Protein AF-A0A832FQJ8-F1 (afdb_monomer)

Secondary structure (DSSP, 8-state):
---SHHHHHHHHHHHHHHHHHHHHHHHHHHHHHTS------TTS----EEEEEEE-SS-EEEEEE--SSS-------

pLDDT: mean 75.56, std 14.19, range [45.56, 97.56]

Mean predicted aligned error: 15.28 Å

Sequence (77 aa):
MVRGVAPLAASLLVLAITVAAVLITYLWVSSYASSPRQPEPPQIRELAKIESVEYDGSKLKVTLRNIGSAKLTVDAL

Solvent-accessible surface area (backbone atoms only — not comparable to full-atom values): 5010 Å² total; per-residue (Å²): 137,88,87,69,59,68,68,56,53,50,51,54,51,51,50,54,52,50,55,52,51,51,52,55,50,50,52,54,54,48,53,63,73,64,47,69,77,70,76,55,58,84,89,67,46,58,44,58,45,78,77,46,79,48,74,69,96,84,48,80,49,74,44,71,43,74,76,40,98,58,87,81,79,85,91,78,134

Structure (mmCIF, N/CA/C/O backbone):
data_AF-A0A832FQJ8-F1
#
_entry.id   AF-A0A832FQJ8-F1
#
loop_
_atom_site.group_PDB
_atom_site.id
_atom_site.type_symbol
_atom_site.label_atom_id
_atom_site.label_alt_id
_atom_site.label_comp_id
_atom_site.label_asym_id
_atom_site.label_entity_id
_atom_site.label_seq_id
_atom_site.pdbx_PDB_ins_code
_atom_site.Cartn_x
_atom_site.Cartn_y
_atom_site.Cartn_z
_atom_site.occupancy
_atom_site.B_iso_or_equiv
_atom_site.auth_seq_id
_atom_site.auth_comp_id
_atom_site.auth_asym_id
_atom_site.auth_atom_id
_atom_site.pdbx_PDB_model_num
ATOM 1 N N . MET A 1 1 ? 32.861 0.261 -48.053 1.00 45.56 1 MET A N 1
ATOM 2 C CA . MET A 1 1 ? 32.870 -0.838 -47.061 1.00 45.56 1 MET A CA 1
ATOM 3 C C . MET A 1 1 ? 32.725 -0.211 -45.672 1.00 45.56 1 MET A C 1
ATOM 5 O O . MET A 1 1 ? 33.724 0.153 -45.078 1.00 45.56 1 MET A O 1
ATOM 9 N N . VAL A 1 2 ? 31.502 0.030 -45.179 1.00 57.12 2 VAL A N 1
ATOM 10 C CA . VAL A 1 2 ? 31.288 0.635 -43.843 1.00 57.12 2 VAL A CA 1
ATOM 11 C C . VAL A 1 2 ? 30.783 -0.462 -42.915 1.00 57.12 2 VAL A C 1
ATOM 13 O O . VAL A 1 2 ? 29.586 -0.681 -42.776 1.00 57.12 2 VAL A O 1
ATOM 16 N N . ARG A 1 3 ? 31.717 -1.237 -42.360 1.00 58.12 3 ARG A N 1
ATOM 17 C CA . ARG A 1 3 ? 31.429 -2.458 -41.587 1.00 58.12 3 ARG A CA 1
ATOM 18 C C . ARG A 1 3 ? 31.814 -2.354 -40.105 1.00 58.12 3 ARG A C 1
ATOM 20 O O . ARG A 1 3 ? 31.952 -3.371 -39.444 1.00 58.12 3 ARG A O 1
ATOM 27 N N . GLY A 1 4 ? 31.966 -1.131 -39.588 1.00 59.12 4 GLY A N 1
ATOM 28 C CA . GLY A 1 4 ? 32.364 -0.874 -38.194 1.00 59.12 4 GLY A CA 1
ATOM 29 C C . GLY A 1 4 ? 31.386 -0.034 -37.364 1.00 59.12 4 GLY A C 1
ATOM 30 O O . GLY A 1 4 ? 31.504 -0.014 -36.147 1.00 59.12 4 GLY A O 1
ATOM 31 N N . VAL A 1 5 ? 30.406 0.638 -37.984 1.00 61.22 5 VAL A N 1
ATOM 32 C CA . VAL A 1 5 ? 29.501 1.565 -37.267 1.00 61.22 5 VAL A CA 1
ATOM 33 C C . VAL A 1 5 ? 28.258 0.855 -36.709 1.00 61.22 5 VAL A C 1
ATOM 35 O O . VAL A 1 5 ? 27.772 1.207 -35.639 1.00 61.22 5 VAL A O 1
ATOM 38 N N . ALA A 1 6 ? 27.774 -0.191 -37.389 1.00 68.69 6 ALA A N 1
ATOM 39 C CA . ALA A 1 6 ? 26.579 -0.935 -36.978 1.00 68.69 6 ALA A CA 1
ATOM 40 C C . ALA A 1 6 ? 26.688 -1.603 -35.588 1.00 68.69 6 ALA A C 1
ATOM 42 O O . ALA A 1 6 ? 25.724 -1.510 -34.828 1.00 68.69 6 ALA A O 1
ATOM 43 N N . PRO A 1 7 ? 27.828 -2.215 -35.197 1.00 80.00 7 PRO A N 1
ATOM 44 C CA . PRO A 1 7 ? 27.950 -2.827 -33.873 1.00 80.00 7 PRO A CA 1
ATOM 45 C C . PRO A 1 7 ? 27.932 -1.797 -32.736 1.00 80.00 7 PRO A C 1
ATOM 47 O O . PRO A 1 7 ? 27.350 -2.050 -31.685 1.00 80.00 7 PRO A O 1
ATOM 50 N N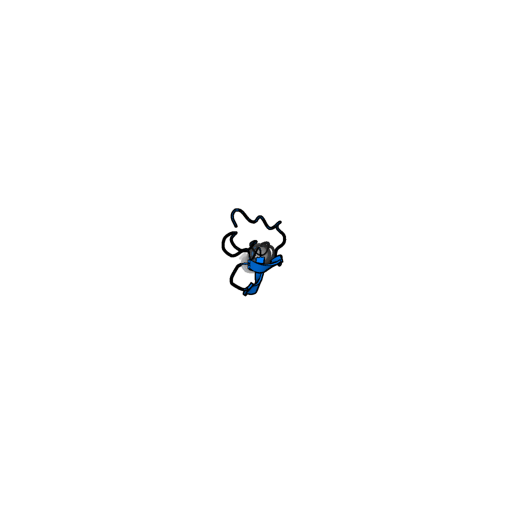 . LEU A 1 8 ? 28.541 -0.625 -32.953 1.00 81.38 8 LEU A N 1
ATOM 51 C CA . LEU A 1 8 ? 28.659 0.422 -31.935 1.00 81.38 8 LEU A CA 1
ATOM 52 C C . LEU A 1 8 ? 27.331 1.161 -31.709 1.00 81.38 8 LEU A C 1
ATOM 54 O O . LEU A 1 8 ? 26.958 1.460 -30.579 1.00 81.38 8 LEU A O 1
ATOM 58 N N . ALA A 1 9 ? 26.590 1.435 -32.783 1.00 82.19 9 ALA A N 1
ATOM 59 C CA . ALA A 1 9 ? 25.267 2.044 -32.678 1.00 82.19 9 ALA A CA 1
ATOM 60 C C . ALA A 1 9 ? 24.262 1.100 -31.997 1.00 82.19 9 ALA A C 1
ATOM 62 O O . ALA A 1 9 ? 23.447 1.538 -31.186 1.00 82.19 9 ALA A O 1
ATOM 63 N N . ALA A 1 10 ? 24.351 -0.202 -32.283 1.00 88.62 10 ALA A N 1
ATOM 64 C CA . ALA A 1 10 ? 23.507 -1.206 -31.650 1.00 88.62 10 ALA A CA 1
ATOM 65 C C . ALA A 1 10 ? 23.754 -1.298 -30.136 1.00 88.62 10 ALA A C 1
ATOM 67 O O . ALA A 1 10 ? 22.796 -1.338 -29.367 1.00 88.62 10 ALA A O 1
ATOM 68 N N . SER A 1 11 ? 25.013 -1.278 -29.687 1.00 91.19 11 SER A N 1
ATOM 69 C CA . SER A 1 11 ? 25.323 -1.334 -28.253 1.00 91.19 11 SER A CA 1
ATOM 70 C C . SER A 1 11 ? 24.872 -0.077 -27.504 1.00 91.19 11 SER A C 1
ATOM 72 O O . SER A 1 11 ? 24.320 -0.193 -26.410 1.00 91.19 11 SER A O 1
ATOM 74 N N . LEU A 1 12 ? 25.020 1.110 -28.103 1.00 91.06 12 LEU A N 1
ATOM 75 C CA . LEU A 1 12 ? 24.506 2.363 -27.535 1.00 91.06 12 LEU A CA 1
ATOM 76 C C . LEU A 1 12 ? 22.979 2.348 -27.396 1.00 91.06 12 LEU A C 1
ATOM 78 O O . LEU A 1 12 ? 22.447 2.772 -26.370 1.00 91.06 12 LEU A O 1
ATOM 82 N N . LEU A 1 13 ? 22.274 1.817 -28.397 1.00 93.19 13 LEU A N 1
ATOM 83 C CA . LEU A 1 13 ? 20.821 1.681 -28.356 1.00 93.19 13 LEU A CA 1
ATOM 84 C C . LEU A 1 13 ? 20.375 0.708 -27.255 1.00 93.19 13 LEU A C 1
ATOM 86 O O . LEU A 1 13 ? 19.468 1.022 -26.485 1.00 93.19 13 LEU A O 1
ATOM 90 N N . VAL A 1 14 ? 21.035 -0.449 -27.142 1.00 94.75 14 VAL A N 1
ATOM 91 C CA . VAL A 1 14 ? 20.744 -1.436 -26.089 1.00 94.75 14 VAL A CA 1
ATOM 92 C C . VAL A 1 14 ? 20.994 -0.843 -24.704 1.00 94.75 14 VAL A C 1
ATOM 94 O O . VAL A 1 14 ? 20.178 -1.042 -23.803 1.00 94.75 14 VAL A O 1
ATOM 97 N N . LEU A 1 15 ? 22.070 -0.072 -24.531 1.00 95.19 15 LEU A N 1
ATOM 98 C CA . LEU A 1 15 ? 22.360 0.604 -23.268 1.00 95.19 15 LEU A CA 1
ATOM 99 C C . LEU A 1 15 ? 21.252 1.601 -22.901 1.00 95.19 15 LEU A C 1
ATOM 101 O O . LEU A 1 15 ? 20.762 1.580 -21.774 1.00 95.19 15 LEU A O 1
ATOM 105 N N . ALA A 1 16 ? 20.812 2.425 -23.855 1.00 95.88 16 ALA A N 1
ATOM 106 C CA . ALA A 1 16 ? 19.740 3.393 -23.633 1.00 95.88 16 ALA A CA 1
ATOM 107 C C . ALA A 1 16 ? 18.422 2.715 -23.220 1.00 95.88 16 ALA A C 1
ATOM 109 O O . ALA A 1 16 ? 17.782 3.135 -22.253 1.00 95.88 16 ALA A O 1
ATOM 110 N N . ILE A 1 17 ? 18.049 1.626 -23.901 1.00 95.88 17 ILE A N 1
ATOM 111 C CA . ILE A 1 17 ? 16.846 0.846 -23.570 1.00 95.88 17 ILE A CA 1
ATOM 112 C C . ILE A 1 17 ? 16.984 0.200 -22.188 1.00 95.88 17 ILE A C 1
ATOM 114 O O . ILE A 1 17 ? 16.037 0.215 -21.404 1.00 95.88 17 ILE A O 1
ATOM 118 N N . THR A 1 18 ? 18.167 -0.321 -21.861 1.00 97.00 18 THR A N 1
ATOM 119 C CA . THR A 1 18 ? 18.441 -0.937 -20.556 1.00 97.00 18 THR A CA 1
ATOM 120 C C . THR A 1 18 ? 18.250 0.068 -19.424 1.00 97.00 18 THR A C 1
ATOM 122 O O . THR A 1 18 ? 17.550 -0.223 -18.456 1.00 97.00 18 THR A O 1
ATOM 125 N N . VAL A 1 19 ? 18.809 1.274 -19.557 1.00 97.56 19 VAL A N 1
ATOM 126 C CA . VAL A 1 19 ? 18.648 2.337 -18.553 1.00 97.56 19 VAL A CA 1
ATOM 127 C C . VAL A 1 19 ? 17.174 2.720 -18.398 1.00 97.56 19 VAL A C 1
ATOM 129 O O . VAL A 1 19 ? 16.683 2.813 -17.273 1.00 97.56 19 VAL A O 1
ATOM 132 N N . ALA A 1 20 ? 16.439 2.871 -19.504 1.00 97.12 20 ALA A N 1
ATOM 133 C CA . ALA A 1 20 ? 15.010 3.176 -19.459 1.00 97.12 20 ALA A CA 1
ATOM 134 C C . ALA A 1 20 ? 14.199 2.080 -18.741 1.00 97.12 20 ALA A C 1
ATOM 136 O O . ALA A 1 20 ? 13.375 2.385 -17.878 1.00 97.12 20 ALA A O 1
ATOM 137 N N . ALA A 1 21 ? 14.465 0.805 -19.039 1.00 97.12 21 ALA A N 1
ATOM 138 C CA . ALA A 1 21 ? 13.783 -0.327 -18.413 1.00 97.12 21 ALA A CA 1
ATOM 139 C C . ALA A 1 21 ? 14.036 -0.400 -16.897 1.00 97.12 21 ALA A C 1
ATOM 141 O O . ALA A 1 21 ? 13.103 -0.639 -16.125 1.00 97.12 21 ALA A O 1
ATOM 142 N N . VAL A 1 22 ? 15.274 -0.146 -16.458 1.00 97.31 22 VAL A N 1
ATOM 143 C CA . VAL A 1 22 ? 15.632 -0.111 -15.030 1.00 97.31 22 VAL A CA 1
ATOM 144 C C . VAL A 1 22 ? 14.882 1.002 -14.305 1.00 97.31 22 VAL A C 1
ATOM 146 O O . VAL A 1 22 ? 14.322 0.756 -13.239 1.00 97.31 22 VAL A O 1
ATOM 149 N N . LEU A 1 23 ? 14.811 2.201 -14.889 1.00 96.56 23 LEU A N 1
ATOM 150 C CA . LEU A 1 23 ? 14.094 3.328 -14.287 1.00 96.56 23 LEU A CA 1
ATOM 151 C C . LEU A 1 23 ? 12.594 3.048 -14.158 1.00 96.56 23 LEU A C 1
ATOM 153 O O . LEU A 1 23 ? 12.029 3.253 -13.086 1.00 96.56 23 LEU A O 1
ATOM 157 N N . ILE A 1 24 ? 11.960 2.527 -15.212 1.00 96.44 24 ILE A N 1
ATOM 158 C CA . ILE A 1 24 ? 10.536 2.158 -15.184 1.00 96.44 24 ILE A CA 1
ATOM 159 C C . ILE A 1 24 ? 10.279 1.107 -14.097 1.00 96.44 24 ILE A C 1
ATOM 161 O O . ILE A 1 24 ? 9.340 1.243 -13.313 1.00 96.44 24 ILE A O 1
ATOM 165 N N . THR A 1 25 ? 11.138 0.090 -14.009 1.00 94.75 25 THR A N 1
ATOM 166 C CA . THR A 1 25 ? 11.016 -0.978 -13.006 1.00 94.75 25 THR A CA 1
ATOM 167 C C . THR A 1 25 ? 11.206 -0.439 -11.590 1.00 94.75 25 THR A C 1
ATOM 169 O O . THR A 1 25 ? 10.428 -0.775 -10.701 1.00 94.75 25 THR A O 1
ATOM 172 N N . TYR A 1 26 ? 12.196 0.430 -11.372 1.00 94.06 26 TYR A N 1
ATOM 173 C CA . TYR A 1 26 ? 12.439 1.058 -10.073 1.00 94.06 26 TYR A CA 1
ATOM 174 C C . TYR A 1 26 ? 11.238 1.887 -9.617 1.00 94.06 26 TYR A C 1
ATOM 176 O O . TYR A 1 26 ? 10.778 1.732 -8.486 1.00 94.06 26 TYR A O 1
ATOM 184 N N . LEU A 1 27 ? 10.688 2.713 -10.513 1.00 92.38 27 LEU A N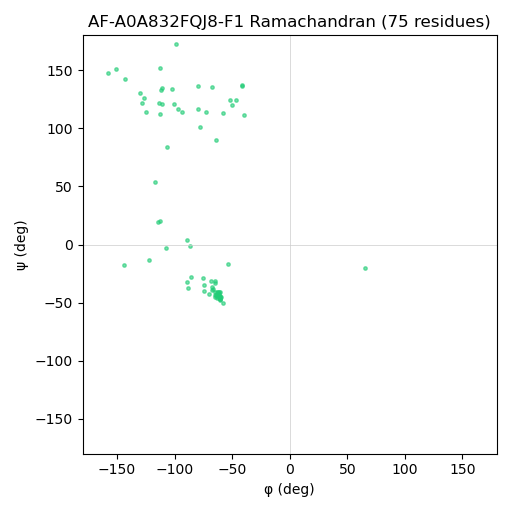 1
ATOM 185 C CA . LEU A 1 27 ? 9.498 3.509 -10.225 1.00 92.38 27 LEU A CA 1
ATOM 186 C C . LEU A 1 27 ? 8.308 2.610 -9.877 1.00 92.38 27 LEU A C 1
ATOM 188 O O . LEU A 1 27 ? 7.682 2.816 -8.839 1.00 92.38 27 LEU A O 1
ATOM 192 N N . TRP A 1 28 ? 8.063 1.564 -10.668 1.00 89.56 28 TRP A N 1
ATOM 193 C CA . TRP A 1 28 ? 6.995 0.598 -10.414 1.00 89.56 28 TRP A CA 1
ATOM 194 C C . TRP A 1 28 ? 7.138 -0.085 -9.047 1.00 89.56 28 TRP A C 1
ATOM 196 O O . TRP A 1 28 ? 6.202 -0.049 -8.252 1.00 89.56 28 TRP A O 1
ATOM 206 N N . VAL A 1 29 ? 8.318 -0.628 -8.720 1.00 88.75 29 VAL A N 1
ATOM 207 C CA . VAL A 1 29 ? 8.590 -1.262 -7.413 1.00 88.75 29 VAL A CA 1
ATOM 208 C C . VAL A 1 29 ? 8.427 -0.260 -6.267 1.00 88.75 29 VAL A C 1
ATOM 210 O O . VAL A 1 29 ? 7.820 -0.575 -5.241 1.00 88.75 29 VAL A O 1
ATOM 213 N N . SER A 1 30 ? 8.924 0.965 -6.444 1.00 86.94 30 SER A N 1
ATOM 214 C CA . SER A 1 30 ? 8.829 2.011 -5.425 1.00 86.94 30 SER A CA 1
ATOM 215 C C . SER A 1 30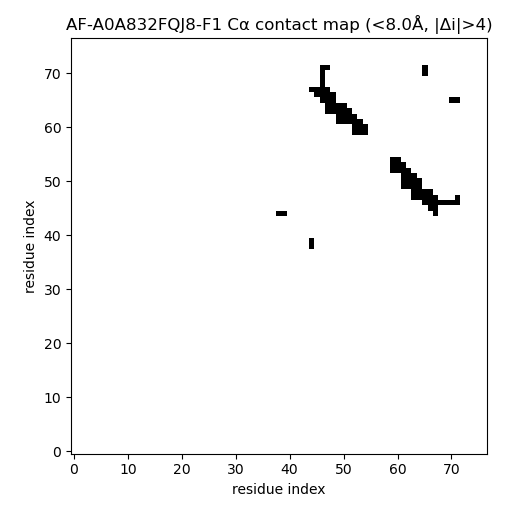 ? 7.380 2.427 -5.147 1.00 86.94 30 SER A C 1
ATOM 217 O O . SER A 1 30 ? 7.051 2.711 -3.997 1.00 86.94 30 SER A O 1
ATOM 219 N N . SER A 1 31 ? 6.481 2.379 -6.138 1.00 77.19 31 SER A N 1
ATOM 220 C CA . SER A 1 31 ? 5.044 2.616 -5.938 1.00 77.19 31 SER A CA 1
ATOM 221 C C . SER A 1 31 ? 4.371 1.554 -5.060 1.00 77.19 31 SER A C 1
ATOM 223 O O . SER A 1 31 ? 3.486 1.897 -4.274 1.00 77.19 31 SER A O 1
ATOM 225 N N . TYR A 1 32 ? 4.805 0.290 -5.111 1.00 73.50 32 TYR A N 1
ATOM 226 C CA . TYR A 1 32 ? 4.305 -0.727 -4.173 1.00 73.50 32 TYR A CA 1
ATOM 227 C C . TYR A 1 32 ? 4.809 -0.486 -2.756 1.00 73.50 32 TYR A C 1
ATOM 229 O O . TYR A 1 32 ? 4.033 -0.572 -1.810 1.00 73.50 32 TYR A O 1
ATOM 237 N N . ALA A 1 33 ? 6.089 -0.143 -2.600 1.00 69.38 33 ALA A N 1
ATOM 238 C CA . ALA A 1 33 ? 6.665 0.138 -1.285 1.00 69.38 33 ALA A CA 1
ATOM 239 C C . ALA A 1 33 ? 6.104 1.427 -0.656 1.00 69.38 33 ALA A C 1
ATOM 241 O O . ALA A 1 33 ? 5.978 1.523 0.562 1.00 69.38 33 ALA A O 1
ATOM 242 N N . SER A 1 34 ? 5.744 2.400 -1.495 1.00 64.56 34 SER A N 1
ATOM 243 C CA . SER A 1 34 ? 5.151 3.678 -1.088 1.00 64.56 34 SER A CA 1
ATOM 244 C C . SER A 1 34 ? 3.638 3.616 -0.944 1.00 64.56 34 SER A C 1
ATOM 246 O O . SER A 1 34 ? 3.038 4.632 -0.599 1.00 64.56 34 SER A O 1
ATOM 248 N N . SER A 1 35 ? 3.007 2.465 -1.214 1.00 60.31 35 SER A N 1
ATOM 249 C CA . SER A 1 35 ? 1.603 2.283 -0.867 1.00 60.31 35 SER A CA 1
ATOM 250 C C . SER A 1 35 ? 1.501 2.504 0.640 1.00 60.31 35 SER A C 1
ATOM 252 O O . SER A 1 35 ? 2.083 1.723 1.402 1.00 60.31 35 SER A O 1
ATOM 254 N N . PRO A 1 36 ? 0.817 3.572 1.100 1.00 59.62 36 PRO A N 1
ATOM 255 C CA . PRO A 1 36 ? 0.491 3.690 2.507 1.00 59.62 36 PRO A CA 1
ATOM 256 C C . PRO A 1 36 ? -0.184 2.372 2.837 1.00 59.62 36 PRO A C 1
ATOM 258 O O . PRO A 1 36 ? -1.107 2.000 2.107 1.00 59.62 36 PRO A O 1
ATOM 261 N N . ARG A 1 37 ? 0.314 1.637 3.844 1.00 62.06 37 ARG A N 1
ATOM 262 C CA . ARG A 1 37 ? -0.395 0.471 4.386 1.00 62.06 37 ARG A CA 1
ATOM 263 C C . ARG A 1 37 ? -1.855 0.878 4.401 1.00 62.06 37 ARG A C 1
ATOM 265 O O . ARG A 1 37 ? -2.162 1.866 5.076 1.00 62.06 37 ARG A O 1
ATOM 272 N N . GLN A 1 38 ? -2.673 0.257 3.543 1.00 57.84 38 GLN A N 1
ATOM 273 C CA . GLN A 1 38 ? -4.071 0.642 3.425 1.00 57.84 38 GLN A CA 1
ATOM 274 C C . GLN A 1 38 ? -4.570 0.734 4.863 1.00 57.84 38 GLN A C 1
ATOM 276 O O . GLN A 1 38 ? -4.345 -0.223 5.613 1.00 57.84 38 GLN A O 1
ATOM 281 N N . PRO A 1 39 ? -5.135 1.877 5.299 1.00 57.56 39 PRO A N 1
ATOM 282 C CA . PRO A 1 39 ? -5.873 1.877 6.543 1.00 57.56 39 PRO A CA 1
ATOM 283 C C . PRO A 1 39 ? -6.825 0.703 6.392 1.00 57.56 39 PRO A C 1
ATOM 285 O O . PRO A 1 39 ? -7.535 0.650 5.382 1.00 57.56 39 PRO A O 1
ATOM 288 N N . GLU A 1 40 ? -6.723 -0.274 7.295 1.00 57.03 40 GLU A N 1
ATOM 289 C CA . GLU A 1 40 ? -7.548 -1.476 7.254 1.00 57.03 40 GLU A CA 1
ATOM 290 C C . GLU A 1 40 ? -8.975 -1.060 6.887 1.00 57.03 40 GLU A C 1
ATOM 292 O O . GLU A 1 40 ? -9.417 0.002 7.362 1.00 57.03 40 GLU A O 1
ATOM 297 N N . PRO A 1 41 ? -9.663 -1.810 5.999 1.00 53.78 41 PRO A N 1
ATOM 298 C CA . PRO A 1 41 ? -11.013 -1.470 5.572 1.00 53.78 41 PRO A CA 1
ATOM 299 C C . PRO A 1 41 ? -11.808 -1.009 6.795 1.00 53.78 41 PRO A C 1
ATOM 301 O O . PRO A 1 41 ? -11.683 -1.655 7.832 1.00 53.78 41 PRO A O 1
ATOM 304 N N . PRO A 1 42 ? -12.610 0.068 6.744 1.00 55.69 42 PRO A N 1
ATOM 305 C CA . PRO A 1 42 ? -13.299 0.591 7.930 1.00 55.69 42 PRO A CA 1
ATOM 306 C C . PRO A 1 42 ? -14.142 -0.464 8.677 1.00 55.69 42 PRO A C 1
ATOM 308 O O . PRO A 1 42 ? -14.479 -0.268 9.836 1.00 55.69 42 PRO A O 1
ATOM 311 N N . GLN A 1 43 ? -14.436 -1.590 8.020 1.00 53.28 43 GLN A N 1
ATOM 312 C CA . GLN A 1 43 ? -15.099 -2.783 8.544 1.00 53.28 43 GLN A CA 1
ATOM 313 C C . GLN A 1 43 ? -14.204 -3.670 9.442 1.00 53.28 43 GLN A C 1
ATOM 315 O O . GLN A 1 43 ? -14.720 -4.333 10.332 1.00 53.28 43 GLN A O 1
ATOM 320 N N . ILE A 1 44 ? -12.882 -3.676 9.225 1.00 54.12 44 ILE A N 1
ATOM 321 C CA . ILE A 1 44 ? -11.841 -4.376 10.010 1.00 54.12 44 ILE A CA 1
ATOM 322 C C . ILE A 1 44 ? -10.946 -3.350 10.729 1.00 54.12 44 ILE A C 1
ATOM 324 O O . ILE A 1 44 ? -9.815 -3.628 11.101 1.00 54.12 44 ILE A O 1
ATOM 328 N N . ARG A 1 45 ? -11.416 -2.115 10.922 1.00 56.28 45 ARG A N 1
ATOM 329 C CA . ARG A 1 45 ? -10.752 -1.193 11.839 1.00 56.28 45 ARG A CA 1
ATOM 330 C C . ARG A 1 45 ? -11.180 -1.639 13.227 1.00 56.28 45 ARG A C 1
ATOM 332 O O . ARG A 1 45 ? -12.311 -1.374 13.622 1.00 56.28 45 ARG A O 1
ATOM 339 N N . GLU A 1 46 ? -10.332 -2.362 13.950 1.00 55.81 46 GLU A N 1
ATOM 340 C CA . GLU A 1 46 ? -10.608 -2.678 15.354 1.00 55.81 46 GLU A CA 1
ATOM 341 C C . GLU A 1 46 ? -10.624 -1.359 16.151 1.00 55.81 46 GLU A C 1
ATOM 343 O O . GLU A 1 46 ? -9.600 -0.850 16.602 1.00 55.81 46 GLU A O 1
ATOM 348 N N . LEU A 1 47 ? -11.798 -0.731 16.253 1.00 61.72 47 LEU A N 1
ATOM 349 C CA . LEU A 1 47 ? -11.980 0.538 16.962 1.00 61.72 47 LEU A CA 1
ATOM 350 C C . LEU A 1 47 ? -11.938 0.313 18.479 1.00 61.72 47 LEU A C 1
ATOM 352 O O . LEU A 1 47 ? -11.405 1.136 19.218 1.00 61.72 47 LEU A O 1
ATOM 356 N N . ALA A 1 48 ? -12.457 -0.826 18.940 1.00 62.84 48 ALA A N 1
ATOM 357 C CA . ALA A 1 48 ? -12.412 -1.267 20.327 1.00 62.84 48 ALA A CA 1
ATOM 358 C C . ALA A 1 48 ? -12.220 -2.774 20.406 1.00 62.84 48 ALA A C 1
ATOM 360 O O . ALA A 1 48 ? -12.841 -3.533 19.665 1.00 62.84 48 ALA A O 1
ATOM 361 N N . LYS A 1 49 ? -11.442 -3.193 21.398 1.00 71.00 49 LYS A N 1
ATOM 362 C CA . LYS A 1 49 ? -11.411 -4.563 21.888 1.00 71.00 49 LYS A CA 1
ATOM 363 C C . LYS A 1 49 ? -12.203 -4.645 23.189 1.00 71.00 49 LYS A C 1
ATOM 365 O O . LYS A 1 49 ? -12.026 -3.806 24.073 1.00 71.00 49 LYS A O 1
ATOM 370 N N . ILE A 1 50 ? -13.067 -5.650 23.309 1.00 73.50 50 ILE A N 1
ATOM 371 C CA . IL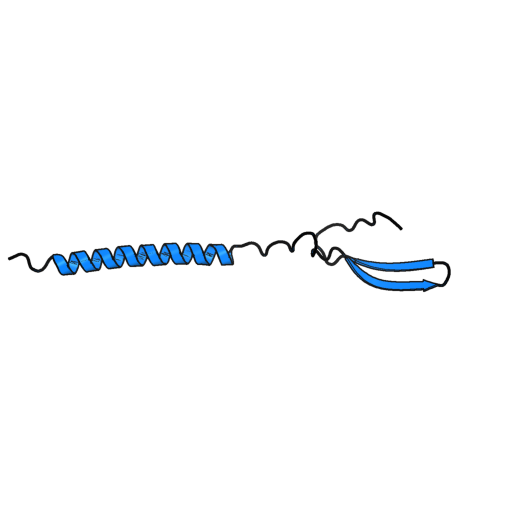E A 1 50 ? -13.754 -5.962 24.567 1.00 73.50 50 ILE A CA 1
ATO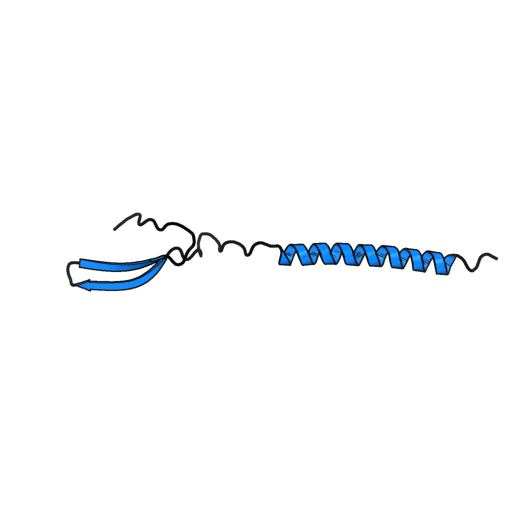M 372 C C . ILE A 1 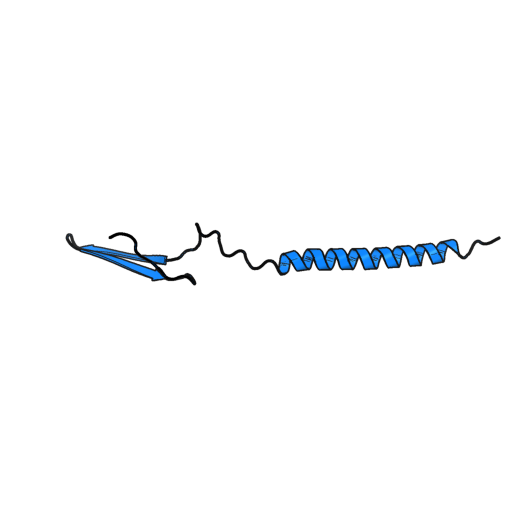50 ? -12.763 -6.735 25.439 1.00 73.50 50 ILE A C 1
ATOM 374 O O . ILE A 1 50 ? -12.302 -7.806 25.047 1.00 73.50 50 ILE A O 1
ATOM 378 N N . GLU A 1 51 ? -12.393 -6.171 26.587 1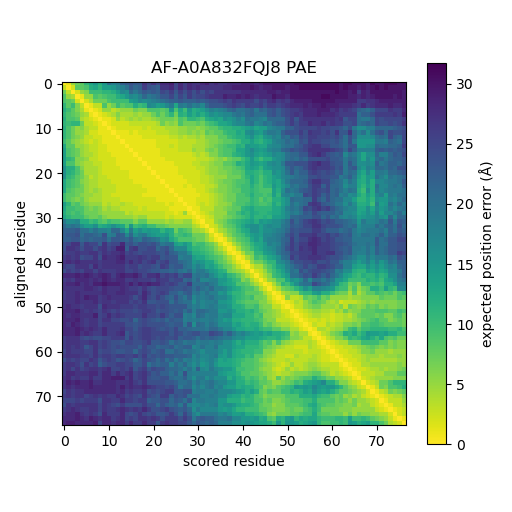.00 76.00 51 GLU A N 1
ATOM 379 C CA . GLU A 1 51 ? -11.443 -6.802 27.513 1.00 76.00 51 GLU A CA 1
ATOM 380 C C . GLU A 1 51 ? -12.147 -7.716 28.515 1.00 76.00 51 GLU A C 1
ATOM 382 O O . GLU A 1 51 ? -11.623 -8.775 28.850 1.00 76.00 51 GLU A O 1
ATOM 387 N N . SER A 1 52 ? -13.336 -7.331 28.984 1.00 73.06 52 SER A N 1
ATOM 388 C CA . SER A 1 52 ? -14.123 -8.144 29.913 1.00 73.06 52 SER A CA 1
ATOM 389 C C . SER A 1 52 ? -15.600 -7.764 29.873 1.00 73.06 52 SER A C 1
ATOM 391 O O . SER A 1 52 ? -15.944 -6.594 29.676 1.00 73.06 52 SER A O 1
ATOM 393 N N . VAL A 1 53 ? -16.458 -8.761 30.088 1.00 79.31 53 VAL A N 1
ATOM 394 C CA . VAL A 1 53 ? -17.898 -8.605 30.295 1.00 79.31 53 VAL A CA 1
ATOM 395 C C . VAL A 1 53 ? -18.246 -9.274 31.618 1.00 79.31 53 VAL A C 1
ATOM 397 O O . VAL A 1 53 ? -18.132 -10.489 31.756 1.00 79.31 53 VAL A O 1
ATOM 400 N N . GLU A 1 54 ? -18.671 -8.474 32.587 1.00 81.56 54 GLU A N 1
ATOM 401 C CA . GLU A 1 54 ? -19.129 -8.927 33.899 1.00 81.56 54 GLU A CA 1
ATOM 402 C C . GLU A 1 54 ? -20.635 -8.674 34.015 1.00 81.56 54 GLU A C 1
ATOM 404 O O . GLU A 1 54 ? -21.121 -7.589 33.687 1.00 81.56 54 GLU A O 1
ATOM 409 N N . TYR A 1 55 ? -21.386 -9.670 34.483 1.00 81.19 55 TYR A N 1
ATOM 410 C C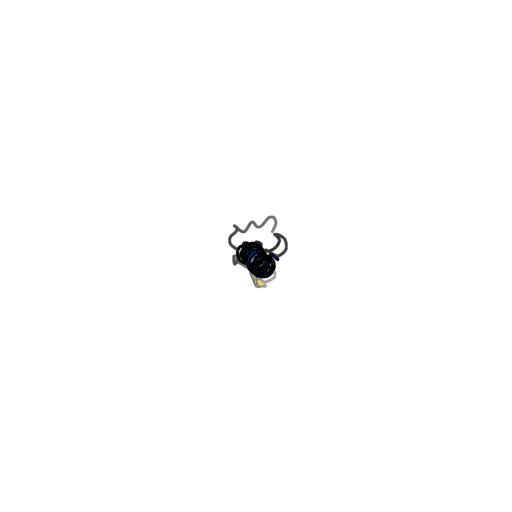A . TYR A 1 55 ? -22.827 -9.564 34.699 1.00 81.19 55 TYR A CA 1
ATOM 411 C C . TYR A 1 55 ? -23.180 -10.009 36.116 1.00 81.19 55 TYR A C 1
ATOM 413 O O . TYR A 1 55 ? -22.912 -11.147 36.493 1.00 81.19 55 TYR A O 1
ATOM 421 N N . ASP A 1 56 ? -23.798 -9.112 36.883 1.00 80.56 56 ASP A N 1
ATOM 422 C CA . ASP A 1 56 ? -24.178 -9.335 38.285 1.00 80.56 56 ASP A CA 1
ATOM 423 C C . ASP A 1 56 ? -25.705 -9.271 38.459 1.00 80.56 56 ASP A C 1
ATOM 425 O O . ASP A 1 56 ? -26.242 -8.431 39.186 1.00 80.56 56 ASP A O 1
ATOM 429 N N . GLY A 1 57 ? -26.429 -10.068 37.658 1.00 78.19 57 GLY A N 1
ATOM 430 C CA . GLY A 1 57 ? -27.888 -10.296 37.721 1.00 78.19 57 GLY A CA 1
ATOM 431 C C . GLY A 1 57 ? -28.802 -9.094 37.423 1.00 78.19 57 GLY A C 1
ATOM 432 O O . GLY A 1 57 ? -29.970 -9.258 37.088 1.00 78.19 57 GLY A O 1
ATOM 433 N N . SER A 1 58 ? -28.278 -7.878 37.530 1.00 83.12 58 SER A N 1
ATOM 434 C CA . SER A 1 58 ? -28.985 -6.600 37.415 1.00 83.12 58 SER A CA 1
ATOM 435 C C . SER A 1 58 ? -28.139 -5.523 36.733 1.00 83.12 58 SER A C 1
ATOM 437 O O . SER A 1 58 ? -28.678 -4.525 36.259 1.00 83.12 58 SER A O 1
ATOM 439 N N . LYS A 1 59 ? -26.814 -5.713 36.664 1.00 81.25 59 LYS A N 1
ATOM 440 C CA . LYS A 1 59 ? -25.872 -4.786 36.033 1.00 81.25 59 LYS A CA 1
ATOM 441 C C . LYS A 1 59 ? -24.966 -5.539 35.074 1.00 81.25 59 LYS A C 1
ATOM 443 O O . LYS A 1 59 ? -24.365 -6.543 35.449 1.00 81.25 59 LYS A O 1
ATOM 448 N N . LEU A 1 60 ? -24.863 -5.019 33.855 1.00 81.81 60 LEU A N 1
ATOM 449 C CA . LEU A 1 60 ? -23.884 -5.437 32.862 1.00 81.81 60 LEU A CA 1
ATOM 450 C C . LEU A 1 60 ? -22.743 -4.418 32.860 1.00 81.81 60 LEU A C 1
ATOM 452 O O . LEU A 1 60 ? -22.964 -3.228 32.633 1.00 81.81 60 LEU A O 1
ATOM 456 N N . LYS A 1 61 ? -21.527 -4.881 33.129 1.00 81.81 61 LYS A N 1
ATOM 457 C CA . LYS A 1 61 ? -20.309 -4.077 33.090 1.00 81.81 61 LYS A CA 1
ATOM 458 C C . LYS A 1 61 ? -19.441 -4.579 31.946 1.00 81.81 61 LYS A C 1
ATOM 460 O O . LYS A 1 61 ? -18.927 -5.692 31.986 1.00 81.81 61 LYS A O 1
ATOM 465 N N . VAL A 1 62 ? -19.283 -3.743 30.927 1.00 80.62 62 VAL A N 1
ATOM 466 C CA . VAL A 1 62 ? -18.446 -4.033 29.760 1.00 80.62 62 VAL A CA 1
ATOM 467 C C . VAL A 1 62 ? -17.234 -3.113 29.795 1.00 80.62 62 VAL A C 1
ATOM 469 O O . VAL A 1 62 ? -17.376 -1.890 29.779 1.00 80.62 62 VAL A O 1
ATOM 472 N N . THR A 1 63 ? -16.041 -3.699 29.840 1.00 79.62 63 THR A N 1
ATOM 473 C CA . THR A 1 63 ? -14.778 -2.960 29.764 1.00 79.62 63 THR A CA 1
ATOM 474 C C . THR A 1 63 ? -14.278 -2.990 28.323 1.00 79.62 63 THR A C 1
ATOM 476 O O . THR A 1 63 ? -13.981 -4.055 27.777 1.00 79.62 63 THR A O 1
ATOM 479 N N . LEU A 1 64 ? -14.201 -1.812 27.702 1.00 80.12 64 LEU A N 1
ATOM 480 C CA . LEU A 1 64 ? -13.764 -1.613 26.319 1.00 80.12 64 LEU A CA 1
ATOM 481 C C . LEU A 1 64 ? -12.416 -0.893 26.301 1.00 80.12 64 LEU A C 1
ATOM 483 O O . LEU A 1 64 ? -12.250 0.133 26.964 1.00 80.12 64 LEU A O 1
ATOM 487 N N . ARG A 1 65 ? -11.484 -1.376 25.478 1.00 77.12 65 ARG A N 1
ATOM 488 C CA . ARG A 1 65 ? -10.206 -0.710 25.215 1.00 77.12 65 ARG A CA 1
ATOM 489 C C . ARG A 1 65 ? -10.132 -0.247 23.771 1.00 77.12 65 ARG A C 1
ATOM 491 O O . ARG A 1 65 ? -10.198 -1.053 22.847 1.00 77.12 65 ARG A O 1
ATOM 498 N N . ASN A 1 66 ? -9.937 1.056 23.586 1.00 74.25 66 ASN A N 1
ATOM 499 C CA . ASN A 1 66 ? -9.643 1.619 22.275 1.00 74.25 66 ASN A CA 1
ATOM 500 C C . ASN A 1 66 ? -8.202 1.258 21.885 1.00 74.25 66 ASN A C 1
ATOM 502 O O . ASN A 1 66 ? -7.250 1.674 22.547 1.00 74.25 66 ASN A O 1
ATOM 506 N N . ILE A 1 67 ? -8.065 0.448 20.841 1.00 74.88 67 ILE A N 1
ATOM 507 C CA . ILE A 1 67 ? -6.779 0.052 20.247 1.00 74.88 67 ILE A CA 1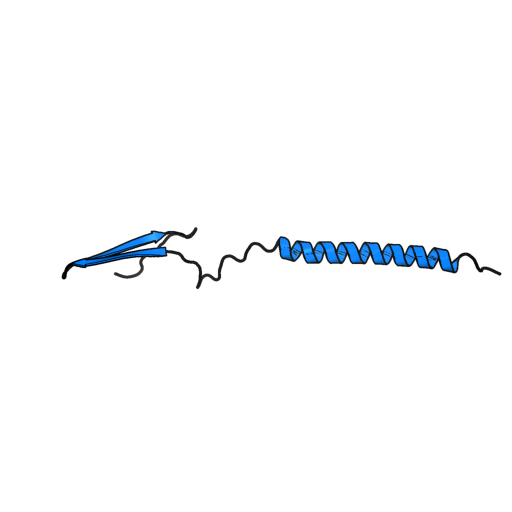
ATOM 508 C C . ILE A 1 67 ? -6.543 0.732 18.891 1.00 74.88 67 ILE A C 1
ATOM 510 O O . ILE A 1 67 ? -5.474 0.581 18.303 1.00 74.88 67 ILE A O 1
ATOM 514 N N . GLY A 1 68 ? -7.519 1.509 18.416 1.00 64.81 68 GLY A N 1
ATOM 515 C CA . GLY A 1 68 ? -7.477 2.219 17.150 1.00 64.81 68 GLY A CA 1
ATOM 516 C C . GLY A 1 68 ? -7.097 3.695 17.289 1.00 64.81 68 GLY A C 1
ATOM 517 O O . GLY A 1 68 ? -7.004 4.272 18.369 1.00 64.81 68 GLY A O 1
ATOM 518 N N . SER A 1 69 ? -6.896 4.346 16.142 1.00 61.25 69 SER A N 1
ATOM 519 C CA . SER A 1 69 ? -6.572 5.782 16.060 1.00 61.25 69 SER A CA 1
ATOM 520 C C . SER A 1 69 ? -7.810 6.690 15.976 1.00 61.25 69 SER A C 1
ATOM 522 O O . SER A 1 69 ? -7.675 7.891 15.762 1.00 61.25 69 SER A O 1
ATOM 524 N N . ALA A 1 70 ? -9.018 6.128 16.059 1.00 63.53 70 ALA A N 1
ATOM 525 C CA . ALA A 1 70 ? -10.281 6.859 15.952 1.00 63.53 70 ALA A CA 1
ATOM 526 C C . ALA A 1 70 ? -11.035 6.849 17.291 1.00 63.53 70 ALA A C 1
ATOM 528 O O . ALA A 1 70 ? -10.865 5.941 18.104 1.00 63.53 70 ALA A O 1
ATOM 529 N N . LYS A 1 71 ? -11.852 7.881 17.541 1.00 65.88 71 LYS A N 1
ATOM 530 C CA . LYS A 1 71 ? -12.672 7.969 18.758 1.00 65.88 71 LYS A CA 1
ATOM 531 C C . LYS A 1 71 ? -13.760 6.892 18.740 1.00 65.88 71 LYS A C 1
ATOM 533 O O . LYS A 1 71 ? -14.415 6.709 17.720 1.00 65.88 71 LYS A O 1
ATOM 538 N N . LEU A 1 72 ? -13.953 6.221 19.877 1.00 69.69 72 LEU A N 1
ATOM 539 C CA . LEU A 1 72 ? -15.055 5.284 20.068 1.00 69.69 72 LEU A CA 1
ATOM 540 C C . LEU A 1 72 ? -16.349 6.040 20.374 1.00 69.69 72 LEU A C 1
ATOM 542 O O . LEU A 1 72 ? -16.345 6.943 21.213 1.00 69.69 72 LEU A O 1
ATOM 546 N N . THR A 1 73 ? -17.452 5.637 19.753 1.00 72.75 73 THR A N 1
ATOM 547 C CA . THR A 1 73 ? -18.797 6.130 20.071 1.00 72.75 73 THR A CA 1
ATOM 548 C C . THR A 1 73 ? -19.691 4.924 20.332 1.00 72.75 73 THR A C 1
ATOM 550 O O . THR A 1 73 ? -19.726 4.006 19.519 1.00 72.75 73 THR A O 1
ATOM 553 N N . VAL A 1 74 ? -20.362 4.902 21.486 1.00 72.44 74 VAL A N 1
ATOM 554 C CA . VAL A 1 74 ? -21.361 3.880 21.832 1.00 72.44 74 VAL A CA 1
ATOM 555 C C . VAL A 1 74 ? -22.723 4.437 21.429 1.00 72.44 74 VAL A C 1
ATOM 557 O O . VAL A 1 74 ? -23.137 5.455 21.975 1.00 72.44 74 VAL A O 1
ATOM 560 N N . ASP A 1 75 ? -23.361 3.816 20.437 1.00 74.69 75 ASP A N 1
ATOM 561 C CA . ASP A 1 75 ? -24.597 4.324 19.815 1.00 74.69 75 ASP A CA 1
ATOM 562 C C . ASP A 1 75 ? -25.867 3.896 20.575 1.00 74.69 75 ASP A C 1
ATOM 564 O O . ASP A 1 75 ? -26.861 4.615 20.605 1.00 74.69 75 ASP A O 1
ATOM 568 N N . ALA A 1 76 ? -25.823 2.750 21.260 1.00 66.69 76 ALA A N 1
ATOM 569 C CA . ALA A 1 76 ? -26.920 2.245 22.082 1.00 66.69 76 ALA A CA 1
ATOM 570 C C . ALA A 1 76 ? -26.391 1.395 23.251 1.00 66.69 76 ALA A C 1
ATOM 572 O O . ALA A 1 76 ? -25.322 0.788 23.133 1.00 66.69 76 ALA A O 1
ATOM 573 N N . LEU A 1 77 ? -27.140 1.373 24.363 1.00 60.06 77 LEU A N 1
ATOM 574 C CA . LEU A 1 77 ? -26.849 0.616 25.588 1.00 60.06 77 LEU A CA 1
ATOM 575 C C . LEU A 1 77 ? -27.939 -0.425 25.860 1.00 60.06 77 LEU A C 1
ATOM 577 O O . LEU A 1 77 ? -29.126 -0.057 25.709 1.00 60.06 77 LEU A O 1
#

Foldseek 3Di:
DPPPVVVVVVVVVVVVVVVVVVVVVVVVVVVVVPPPPPCPDPVPQCQWDFPDWDDDPPDIDTDIDGPGPDDDDDPDD

Radius of gyration: 30.46 Å; Cα contacts (8 Å, |Δi|>4): 44; chains: 1; bounding box: 62×18×85 Å